Protein AF-A0A7U2FEE0-F1 (afdb_monomer_lite)

Secondary structure (DSSP, 8-state):
---------------TT------SS---TT------TT-----SS--TTB-TTT--B--SPPEEPSSS--EESSHHHHHHHHHHTHHHH--

Sequence (91 aa):
MAREHVIWRDGLALDSDDLGMSAARNIQAAEFTLVNCTATVACSNPDPASCLNCFTSITGNPVQASCCSIPYCSIKCHDIAIRTHHEFLCG

Radius of gyration: 19.17 Å; chains: 1; bounding box: 24×47×42 Å

pLDDT: mean 75.38, std 17.65, range [34.56, 95.88]

Foldseek 3Di:
DDDDDPDDDPDDDDPPPDDDDDDPDDDDVPGDPDDDPPPQDDDPDQDLQAQSQPRHGAPDDFDADPQDRHTHNDPVSVVVCVVRPVVVVRD

Structure (mmCIF, N/CA/C/O backbone):
data_AF-A0A7U2FEE0-F1
#
_entry.id   AF-A0A7U2FEE0-F1
#
loop_
_atom_site.group_PDB
_atom_site.id
_atom_site.type_symbol
_atom_site.label_atom_id
_atom_site.label_alt_id
_atom_site.label_comp_id
_atom_site.label_asym_id
_atom_site.label_entity_id
_atom_site.label_seq_id
_atom_site.pdbx_PDB_ins_code
_atom_site.Cartn_x
_atom_site.Cartn_y
_atom_site.Cartn_z
_atom_site.occupancy
_atom_site.B_iso_or_equiv
_atom_site.auth_seq_id
_atom_site.auth_comp_id
_atom_site.auth_asym_id
_atom_site.auth_atom_id
_atom_site.pdbx_PDB_model_num
ATOM 1 N N . MET A 1 1 ? 6.360 28.049 10.033 1.00 36.91 1 MET A N 1
ATOM 2 C CA . MET A 1 1 ? 5.287 27.742 9.063 1.00 36.91 1 MET A CA 1
ATOM 3 C C . MET A 1 1 ? 5.921 27.690 7.684 1.00 36.91 1 MET A C 1
ATOM 5 O O . MET A 1 1 ? 6.212 28.739 7.125 1.00 36.91 1 MET A O 1
ATOM 9 N N . ALA A 1 2 ? 6.263 26.491 7.212 1.00 35.66 2 ALA A N 1
ATOM 10 C CA . ALA A 1 2 ? 6.914 26.308 5.920 1.00 35.66 2 ALA A CA 1
ATOM 11 C C . ALA A 1 2 ? 5.862 26.429 4.809 1.00 35.66 2 ALA A C 1
ATOM 13 O O . ALA A 1 2 ? 4.846 25.741 4.837 1.00 35.66 2 ALA A O 1
ATOM 14 N N . ARG A 1 3 ? 6.081 27.363 3.882 1.00 42.12 3 ARG A N 1
ATOM 15 C CA . ARG A 1 3 ? 5.334 27.469 2.629 1.00 42.12 3 ARG A CA 1
ATOM 16 C C . ARG A 1 3 ? 6.049 26.589 1.615 1.00 42.12 3 ARG A C 1
ATOM 18 O O . ARG A 1 3 ? 7.159 26.920 1.208 1.00 42.12 3 ARG A O 1
ATOM 25 N N . GLU A 1 4 ? 5.437 25.481 1.234 1.00 39.28 4 GLU A N 1
ATOM 26 C CA . GLU A 1 4 ? 5.924 24.674 0.120 1.00 39.28 4 GLU A CA 1
ATOM 27 C C . GLU A 1 4 ? 5.464 25.340 -1.180 1.00 39.28 4 GLU A C 1
ATOM 29 O O . GLU A 1 4 ? 4.284 25.356 -1.527 1.00 39.28 4 GLU A O 1
ATOM 34 N N . HIS A 1 5 ? 6.408 25.997 -1.852 1.00 34.56 5 HIS A N 1
ATOM 35 C CA . HIS A 1 5 ? 6.211 26.578 -3.171 1.00 34.56 5 HIS A CA 1
ATOM 36 C C . HIS A 1 5 ? 6.302 25.455 -4.207 1.00 34.56 5 HIS A C 1
ATOM 38 O O . HIS A 1 5 ? 7.396 25.002 -4.537 1.00 34.56 5 HIS A O 1
ATOM 44 N N . VAL A 1 6 ? 5.163 25.019 -4.745 1.00 44.34 6 VAL A N 1
ATOM 45 C CA . VAL A 1 6 ? 5.155 24.261 -6.001 1.00 44.34 6 VAL A CA 1
ATOM 46 C C . VAL A 1 6 ? 5.540 25.242 -7.108 1.00 44.34 6 VAL A C 1
ATOM 48 O O . VAL A 1 6 ? 4.773 26.142 -7.451 1.00 44.34 6 VAL A O 1
ATOM 51 N N . ILE A 1 7 ? 6.773 25.128 -7.602 1.00 44.25 7 ILE A N 1
ATOM 52 C CA . ILE A 1 7 ? 7.282 25.942 -8.707 1.00 44.25 7 ILE A CA 1
ATOM 53 C C . ILE A 1 7 ? 6.649 25.418 -9.998 1.00 44.25 7 ILE A C 1
ATOM 55 O O . ILE A 1 7 ? 7.021 24.354 -10.487 1.00 44.25 7 ILE A O 1
ATOM 59 N N . TRP A 1 8 ? 5.714 26.177 -10.566 1.00 43.09 8 TRP A N 1
ATOM 60 C CA . TRP A 1 8 ? 5.318 26.018 -11.963 1.00 43.09 8 TRP A CA 1
ATOM 61 C C . TRP A 1 8 ? 6.368 26.720 -12.828 1.00 43.09 8 TRP A C 1
ATOM 63 O O . TRP A 1 8 ? 6.543 27.934 -12.727 1.00 43.09 8 TRP A O 1
ATOM 73 N N . ARG A 1 9 ? 7.117 25.961 -13.634 1.00 43.81 9 ARG A N 1
ATOM 74 C CA . ARG A 1 9 ? 7.969 26.537 -14.680 1.00 43.81 9 ARG A CA 1
ATOM 75 C C . ARG A 1 9 ? 7.119 26.741 -15.929 1.00 43.81 9 ARG A C 1
ATOM 77 O O . ARG A 1 9 ? 6.789 25.772 -16.607 1.00 43.81 9 ARG A O 1
ATOM 84 N N . ASP A 1 10 ? 6.792 27.999 -16.218 1.00 49.59 10 ASP A N 1
ATOM 85 C CA . ASP A 1 10 ? 6.376 28.405 -17.560 1.00 49.59 10 ASP A CA 1
ATOM 86 C C . ASP A 1 10 ? 7.511 28.072 -18.534 1.00 49.59 10 ASP A C 1
ATOM 88 O O . ASP A 1 10 ? 8.686 28.311 -18.248 1.00 49.59 10 ASP A O 1
ATOM 92 N N . GLY A 1 11 ? 7.144 27.397 -19.622 1.00 52.19 11 GLY A N 1
ATOM 93 C CA . GLY A 1 11 ? 8.045 26.561 -20.404 1.00 52.19 11 GLY A CA 1
ATOM 94 C C . GLY A 1 11 ? 9.294 27.253 -20.945 1.00 52.19 11 GLY A C 1
ATOM 95 O O . GLY A 1 11 ? 9.276 28.439 -21.256 1.00 52.19 11 GLY A O 1
ATOM 96 N N . LEU A 1 12 ? 10.354 26.451 -21.100 1.00 48.31 12 LEU A N 1
ATOM 97 C CA . LEU A 1 12 ? 11.262 26.405 -22.253 1.00 48.31 12 LEU A CA 1
ATOM 98 C C . LEU A 1 12 ? 12.321 25.306 -22.022 1.00 48.31 12 LEU A C 1
ATOM 100 O O . LEU A 1 12 ? 12.959 25.274 -20.975 1.00 48.31 12 LEU A O 1
ATOM 104 N N . ALA A 1 13 ? 12.475 24.448 -23.039 1.00 47.94 13 ALA A N 1
ATOM 105 C CA . ALA A 1 13 ? 13.479 23.392 -23.221 1.00 47.94 13 ALA A CA 1
ATOM 106 C C . ALA A 1 13 ? 13.504 22.260 -22.172 1.00 47.94 13 ALA A C 1
ATOM 108 O O . ALA A 1 13 ? 14.246 22.306 -21.196 1.00 47.94 13 ALA A O 1
ATOM 109 N N . LEU A 1 14 ? 12.739 21.195 -22.436 1.00 50.69 14 LEU A N 1
ATOM 110 C CA . LEU A 1 14 ? 13.199 19.860 -22.057 1.00 50.69 14 LEU A CA 1
ATOM 111 C C . LEU A 1 14 ? 14.314 19.514 -23.050 1.00 50.69 14 LEU A C 1
ATOM 113 O O . LEU A 1 14 ? 14.064 19.510 -24.260 1.00 50.69 14 LEU A O 1
ATOM 117 N N . ASP A 1 15 ? 15.528 19.263 -22.559 1.00 55.41 15 ASP A N 1
ATOM 118 C CA . ASP A 1 15 ? 16.454 18.416 -23.306 1.00 55.41 15 ASP A CA 1
ATOM 119 C C . ASP A 1 15 ? 15.695 17.118 -23.630 1.00 55.41 15 ASP A C 1
ATOM 121 O O . ASP A 1 15 ? 14.889 16.638 -22.830 1.00 55.41 15 ASP A O 1
ATOM 125 N N . SER A 1 16 ? 15.852 16.617 -24.853 1.00 56.91 16 SER A N 1
ATOM 126 C CA . SER A 1 16 ? 14.909 15.715 -25.533 1.00 56.91 16 SER A CA 1
ATOM 127 C C . SER A 1 16 ? 14.683 14.332 -24.900 1.00 56.91 16 SER A C 1
ATOM 129 O O . SER A 1 16 ? 13.997 13.513 -25.508 1.00 56.91 16 SER A O 1
ATOM 131 N N . ASP A 1 17 ? 15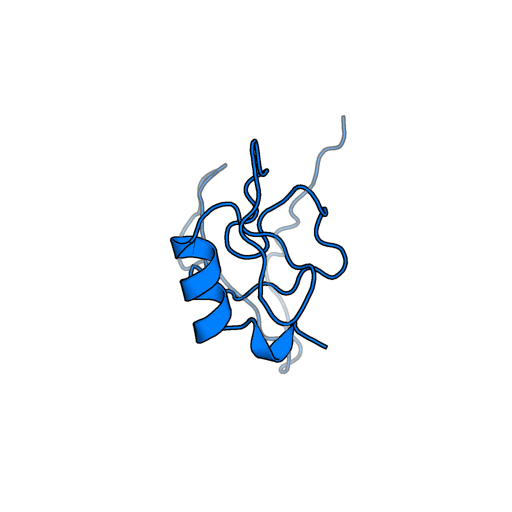.208 14.081 -23.702 1.00 57.03 17 ASP A N 1
ATOM 132 C CA . ASP A 1 17 ? 15.178 12.787 -23.018 1.00 57.03 17 ASP A CA 1
ATOM 133 C C . ASP A 1 17 ? 14.374 12.790 -21.700 1.00 57.03 17 ASP A C 1
ATOM 135 O O . ASP A 1 17 ? 14.218 11.741 -21.074 1.00 57.03 17 ASP A O 1
ATOM 139 N N . ASP A 1 18 ? 13.791 13.922 -21.293 1.00 58.06 18 ASP A N 1
ATOM 140 C CA . ASP A 1 18 ? 13.039 14.005 -20.037 1.00 58.06 18 ASP A CA 1
ATOM 141 C C . ASP A 1 18 ? 11.532 13.755 -20.239 1.00 58.06 18 ASP A C 1
ATOM 143 O O . ASP A 1 18 ? 10.787 14.579 -20.780 1.00 58.06 18 ASP A O 1
ATOM 147 N N . LEU A 1 19 ? 11.050 12.606 -19.754 1.00 69.19 19 LEU A N 1
ATOM 148 C CA . LEU A 1 19 ? 9.620 12.296 -19.675 1.00 69.19 19 LEU A CA 1
ATOM 149 C C . LEU A 1 19 ? 8.947 13.180 -18.610 1.00 69.19 19 LEU A C 1
ATOM 151 O O . LEU A 1 19 ? 9.139 12.987 -17.410 1.00 69.19 19 LEU A O 1
ATOM 155 N N . GLY A 1 20 ? 8.128 14.136 -19.056 1.00 70.38 20 GLY A N 1
ATOM 156 C CA . GLY A 1 20 ? 7.363 15.046 -18.199 1.00 70.38 20 GLY A CA 1
ATOM 157 C C . GLY A 1 20 ? 5.846 14.897 -18.346 1.00 70.38 20 GLY A C 1
ATOM 158 O O . GLY A 1 20 ? 5.342 14.340 -19.320 1.00 70.38 20 GLY A O 1
ATOM 159 N N . MET A 1 21 ? 5.098 15.434 -17.378 1.00 75.25 21 MET A N 1
ATOM 160 C CA . MET A 1 21 ? 3.636 15.536 -17.441 1.00 75.25 21 MET A CA 1
ATOM 161 C C . MET A 1 21 ? 3.210 16.997 -17.574 1.00 75.25 21 MET A C 1
ATOM 163 O O . MET A 1 21 ? 3.757 17.868 -16.903 1.00 75.25 21 MET A O 1
ATOM 167 N N . SER A 1 22 ? 2.203 17.256 -18.408 1.00 80.12 22 SER A N 1
ATOM 168 C CA . SER A 1 22 ? 1.599 18.581 -18.572 1.00 80.12 22 SER A CA 1
ATOM 169 C C . SER A 1 22 ? 0.086 18.513 -18.378 1.00 80.12 22 SER A C 1
ATOM 171 O O . SER A 1 22 ? -0.549 17.503 -18.692 1.00 80.12 22 SER A O 1
ATOM 173 N N . ALA A 1 23 ? -0.499 19.582 -17.839 1.00 82.25 23 ALA A N 1
ATOM 174 C CA . ALA A 1 23 ? -1.934 19.673 -17.614 1.00 82.25 23 ALA A CA 1
ATOM 175 C C . ALA A 1 23 ? -2.663 20.043 -18.917 1.00 82.25 23 ALA A C 1
ATOM 177 O O . ALA A 1 23 ? -2.357 21.050 -19.546 1.00 82.25 23 AL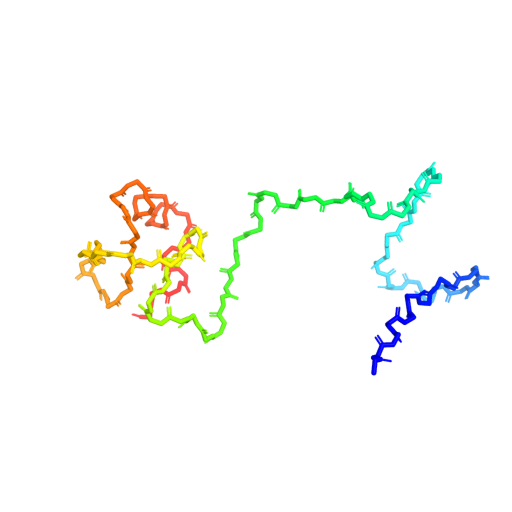A A O 1
ATOM 178 N N . ALA A 1 24 ? -3.682 19.268 -19.301 1.00 86.69 24 ALA A N 1
ATOM 179 C CA . ALA A 1 24 ? -4.517 19.569 -20.473 1.00 86.69 24 ALA A CA 1
ATOM 180 C C . ALA A 1 24 ? -5.574 20.666 -20.215 1.00 86.69 24 ALA A C 1
ATOM 182 O O . ALA A 1 24 ? -6.328 21.034 -21.114 1.00 86.69 24 ALA A O 1
ATOM 183 N N . ARG A 1 25 ? -5.678 21.148 -18.970 1.00 87.31 25 ARG A N 1
ATOM 184 C CA . ARG A 1 25 ? -6.636 22.163 -18.516 1.00 87.31 25 ARG A CA 1
ATOM 185 C C . ARG A 1 25 ? -6.162 22.816 -17.218 1.00 87.31 25 ARG A C 1
ATOM 187 O O . ARG A 1 25 ? -5.265 22.299 -16.559 1.00 87.31 25 ARG A O 1
ATOM 194 N N . ASN A 1 26 ? -6.840 23.887 -16.808 1.00 85.75 26 ASN A N 1
ATOM 195 C CA . ASN A 1 26 ? -6.643 24.498 -15.493 1.00 85.75 26 ASN A CA 1
ATOM 196 C C . ASN A 1 26 ? -6.980 23.501 -14.364 1.00 85.75 26 ASN A C 1
ATOM 198 O O . ASN A 1 26 ? -8.002 22.806 -14.431 1.00 85.75 26 ASN A O 1
ATOM 202 N N . ILE A 1 27 ? -6.133 23.468 -13.332 1.00 85.94 27 ILE A N 1
ATOM 203 C CA . ILE A 1 27 ? -6.274 22.644 -12.121 1.00 85.94 27 ILE A CA 1
ATOM 204 C C . ILE A 1 27 ? -6.562 23.581 -10.945 1.00 85.94 27 ILE A C 1
ATOM 206 O O . ILE A 1 27 ? -5.905 24.614 -10.800 1.00 85.94 27 ILE A O 1
ATOM 210 N N . GLN A 1 28 ? -7.553 23.251 -10.123 1.00 90.50 28 GLN A N 1
ATOM 211 C CA . GLN A 1 28 ? -7.913 24.037 -8.944 1.00 90.50 28 GLN A CA 1
ATOM 212 C C . GLN A 1 28 ? -7.037 23.692 -7.734 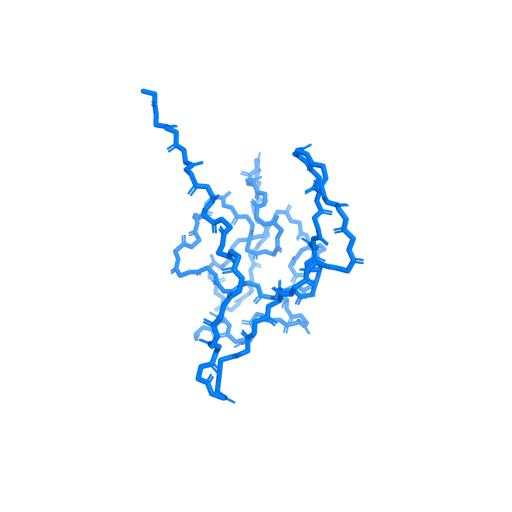1.00 90.50 28 GLN A C 1
ATOM 214 O O . GLN A 1 28 ? -6.467 22.606 -7.628 1.00 90.50 28 GLN A O 1
ATOM 219 N N . ALA A 1 29 ? -6.954 24.620 -6.779 1.00 86.75 29 ALA A N 1
ATOM 220 C CA . ALA A 1 29 ? -6.303 24.343 -5.503 1.00 86.75 29 ALA A CA 1
ATOM 221 C C . ALA A 1 29 ? -6.975 23.141 -4.811 1.00 86.75 29 ALA A C 1
ATOM 223 O O . ALA A 1 29 ? -8.200 23.073 -4.741 1.00 86.75 29 ALA A O 1
ATOM 224 N N . ALA A 1 30 ? -6.157 22.217 -4.295 1.00 84.75 30 ALA A N 1
ATOM 225 C CA . ALA A 1 30 ? -6.574 20.948 -3.686 1.00 84.75 30 ALA A CA 1
ATOM 226 C C . ALA A 1 30 ? -7.261 19.937 -4.632 1.00 84.75 30 ALA A C 1
ATOM 228 O O . ALA A 1 30 ? -7.838 18.953 -4.167 1.00 84.75 30 ALA A O 1
ATOM 229 N N . GLU A 1 31 ? -7.185 20.133 -5.950 1.00 81.38 31 GLU A N 1
ATOM 230 C CA . GLU A 1 31 ? -7.671 19.150 -6.916 1.00 81.38 31 GLU A CA 1
ATOM 231 C C . GLU A 1 31 ? -6.705 17.959 -7.044 1.00 81.38 31 GLU A C 1
ATOM 233 O O . GLU A 1 31 ? -5.492 18.127 -7.175 1.00 81.38 31 GLU A O 1
ATOM 238 N N . PHE A 1 32 ? -7.254 16.741 -7.038 1.00 79.81 32 PHE A N 1
ATOM 239 C CA . PHE A 1 32 ? -6.491 15.522 -7.300 1.00 79.81 32 PHE A CA 1
ATOM 240 C C . PHE A 1 32 ? -6.349 15.291 -8.804 1.00 79.81 32 PHE A C 1
ATOM 242 O O . PHE A 1 32 ? -7.312 14.939 -9.483 1.00 79.81 32 PHE A O 1
ATOM 249 N N . THR A 1 33 ? -5.132 15.454 -9.318 1.00 75.12 33 THR A N 1
ATOM 250 C CA . THR A 1 33 ? -4.861 15.339 -10.757 1.00 75.12 33 THR A CA 1
ATOM 251 C C . THR A 1 33 ? -4.666 13.893 -11.212 1.00 75.12 33 THR A C 1
ATOM 253 O O . THR A 1 33 ? -5.069 13.542 -12.318 1.00 75.12 33 THR A O 1
ATOM 256 N N . LEU A 1 34 ? -4.046 13.043 -10.383 1.00 72.06 34 LEU A N 1
ATOM 257 C CA . LEU A 1 34 ? -3.711 11.656 -10.721 1.00 72.06 34 LEU A CA 1
ATOM 258 C C . LEU A 1 34 ? -3.735 10.765 -9.482 1.00 72.06 34 LEU A C 1
ATOM 260 O O . LEU A 1 34 ? -3.173 11.109 -8.443 1.00 72.06 34 LEU A O 1
ATOM 264 N N . VAL A 1 35 ? -4.316 9.578 -9.637 1.00 65.94 35 VAL A N 1
ATOM 265 C CA . VAL A 1 35 ? -4.200 8.475 -8.682 1.00 65.94 35 VAL A CA 1
ATOM 266 C C . VAL A 1 35 ? -3.815 7.238 -9.479 1.00 65.94 35 VAL A C 1
ATOM 268 O O . VAL A 1 35 ? -4.588 6.764 -10.311 1.00 65.94 35 VAL A O 1
ATOM 271 N N . ASN A 1 36 ? -2.612 6.714 -9.251 1.00 67.12 36 ASN A N 1
ATOM 272 C CA . ASN A 1 36 ? -2.224 5.434 -9.825 1.00 67.12 36 ASN A CA 1
ATOM 273 C C . ASN A 1 36 ? -2.650 4.305 -8.879 1.00 67.12 36 ASN A C 1
ATOM 275 O O . ASN A 1 36 ? -1.905 3.913 -7.986 1.00 67.12 36 ASN A O 1
ATOM 279 N N . CYS A 1 37 ? -3.843 3.755 -9.104 1.00 62.50 37 CYS A N 1
ATOM 280 C CA . CYS A 1 37 ? -4.375 2.638 -8.318 1.00 62.50 37 CYS A CA 1
ATOM 281 C C . CYS A 1 37 ? -3.669 1.294 -8.587 1.00 62.50 37 CYS A C 1
ATOM 283 O O . CYS A 1 37 ? -3.996 0.300 -7.946 1.00 62.50 37 CYS A O 1
ATOM 285 N N . THR A 1 38 ? -2.738 1.251 -9.545 1.00 58.16 38 THR A N 1
ATOM 286 C CA . THR A 1 38 ? -1.935 0.065 -9.888 1.00 58.16 38 THR A CA 1
ATOM 287 C C . THR A 1 38 ? -0.492 0.165 -9.401 1.00 58.16 38 THR A C 1
ATOM 289 O O . THR A 1 38 ? 0.281 -0.775 -9.583 1.00 58.16 38 THR A O 1
ATOM 292 N N . ALA A 1 39 ? -0.113 1.287 -8.771 1.00 62.59 39 ALA A N 1
ATOM 293 C CA . ALA A 1 39 ? 1.215 1.452 -8.204 1.00 62.59 39 ALA A CA 1
ATOM 294 C C . ALA A 1 39 ? 1.422 0.401 -7.111 1.00 62.59 39 ALA A C 1
ATOM 296 O O . ALA A 1 39 ? 0.853 0.470 -6.023 1.00 62.59 39 ALA A O 1
ATOM 297 N N . THR A 1 40 ? 2.234 -0.596 -7.434 1.00 59.31 40 THR A N 1
ATOM 298 C CA . THR A 1 40 ? 2.622 -1.647 -6.507 1.00 59.31 40 THR A CA 1
ATOM 299 C C . THR A 1 40 ? 3.825 -1.110 -5.748 1.00 59.31 40 THR A C 1
ATOM 301 O O . THR A 1 40 ? 4.950 -1.145 -6.237 1.00 59.31 40 THR A O 1
ATOM 304 N N . VAL A 1 41 ? 3.570 -0.432 -4.630 1.00 58.19 41 VAL A N 1
ATOM 305 C CA . VAL A 1 41 ? 4.620 0.280 -3.895 1.00 58.19 41 VAL A CA 1
ATOM 306 C C . VAL A 1 41 ? 5.499 -0.713 -3.143 1.00 58.19 41 VAL A C 1
ATOM 308 O O . VAL A 1 41 ? 5.026 -1.449 -2.282 1.00 58.19 41 VAL A O 1
ATOM 311 N N . ALA A 1 42 ? 6.802 -0.659 -3.418 1.00 54.12 42 ALA A N 1
ATOM 312 C CA . ALA A 1 42 ? 7.829 -1.120 -2.498 1.00 54.12 42 ALA A CA 1
ATOM 313 C C . ALA A 1 42 ? 8.126 0.022 -1.513 1.00 54.12 42 ALA A C 1
ATOM 315 O O . ALA A 1 42 ? 8.608 1.085 -1.904 1.00 54.12 42 ALA A O 1
ATOM 316 N N . CYS A 1 43 ? 7.806 -0.174 -0.234 1.00 62.06 43 CYS A N 1
ATOM 317 C CA . CYS A 1 43 ? 8.304 0.692 0.830 1.00 62.06 43 CYS A CA 1
ATOM 318 C C . CYS A 1 43 ? 9.636 0.112 1.310 1.00 62.06 43 CYS A C 1
ATOM 320 O O . CYS A 1 43 ? 9.700 -1.073 1.622 1.00 62.06 43 CYS A O 1
ATOM 322 N N . SER A 1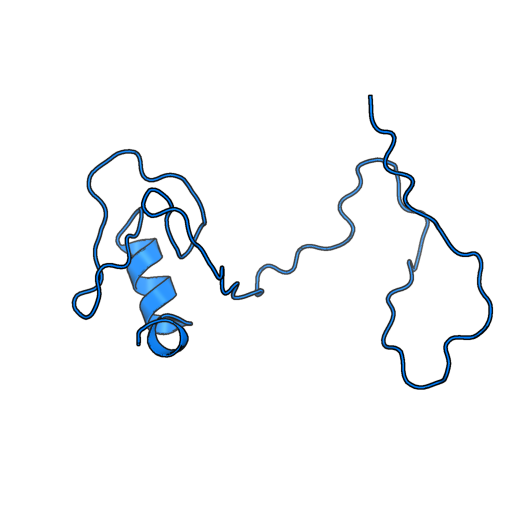 44 ? 10.695 0.921 1.361 1.00 58.25 44 SER A N 1
ATOM 323 C CA . SER A 1 44 ? 12.005 0.461 1.835 1.00 58.25 44 SER A CA 1
ATOM 324 C C . SER A 1 44 ? 12.020 0.165 3.336 1.00 58.25 44 SER A C 1
ATOM 326 O O . SER A 1 44 ? 12.768 -0.704 3.762 1.00 58.25 44 SER A O 1
ATOM 328 N N . ASN A 1 45 ? 11.174 0.845 4.117 1.00 67.56 45 ASN A N 1
ATOM 329 C CA . ASN A 1 45 ? 11.025 0.658 5.561 1.00 67.56 45 ASN A CA 1
ATOM 330 C C . ASN A 1 45 ? 9.535 0.699 5.944 1.00 67.56 45 ASN A C 1
ATOM 332 O O . ASN A 1 45 ? 9.071 1.719 6.465 1.00 67.56 45 ASN A O 1
ATOM 336 N N . PRO A 1 46 ? 8.757 -0.360 5.657 1.00 70.75 46 PRO A N 1
ATOM 337 C CA . PRO A 1 46 ? 7.380 -0.415 6.115 1.00 70.75 46 PRO A CA 1
ATOM 338 C C . PRO A 1 46 ? 7.364 -0.457 7.644 1.00 70.75 46 PRO A C 1
ATOM 340 O O . PRO A 1 46 ? 8.112 -1.212 8.267 1.00 70.75 46 PRO A O 1
ATOM 343 N N . ASP A 1 47 ? 6.506 0.360 8.250 1.00 81.25 47 ASP A N 1
ATOM 344 C CA . ASP A 1 47 ? 6.211 0.253 9.675 1.00 81.25 47 ASP A CA 1
ATOM 345 C C . ASP A 1 47 ? 5.718 -1.179 9.976 1.00 81.25 47 ASP A C 1
ATOM 347 O O . ASP A 1 47 ? 4.750 -1.620 9.347 1.00 81.25 47 ASP A O 1
ATOM 351 N N . PRO A 1 48 ? 6.341 -1.912 10.920 1.00 79.12 48 PRO A N 1
ATOM 352 C CA . PRO A 1 48 ? 5.913 -3.260 11.287 1.00 79.12 48 PRO A CA 1
ATOM 353 C C . PRO A 1 48 ? 4.456 -3.337 11.764 1.00 79.12 48 PRO A C 1
ATOM 355 O O . PRO A 1 48 ? 3.853 -4.408 11.725 1.00 79.12 48 PRO A O 1
ATOM 358 N N . ALA A 1 49 ? 3.877 -2.224 12.223 1.00 87.31 49 ALA A N 1
ATOM 359 C CA . ALA A 1 49 ? 2.476 -2.140 12.627 1.00 87.31 49 ALA A CA 1
ATOM 360 C C . ALA A 1 49 ? 1.522 -1.786 11.470 1.00 87.31 49 ALA A C 1
ATOM 362 O O . ALA A 1 49 ? 0.322 -1.615 11.694 1.00 87.31 49 ALA A O 1
ATOM 363 N N . SER A 1 50 ? 2.015 -1.686 10.237 1.00 89.88 50 SER A N 1
ATOM 364 C CA . SER A 1 50 ? 1.235 -1.304 9.062 1.00 89.88 50 SER A CA 1
ATOM 365 C C . SER A 1 50 ? 1.096 -2.461 8.074 1.00 89.88 50 SER A C 1
ATOM 367 O O . SER A 1 50 ? 2.015 -3.244 7.848 1.00 89.88 50 SER A O 1
ATOM 369 N N . CYS A 1 51 ? -0.078 -2.583 7.454 1.00 89.62 51 CYS A N 1
ATOM 370 C CA . CYS A 1 51 ? -0.315 -3.609 6.444 1.00 89.62 51 CYS A CA 1
ATOM 371 C C . CYS A 1 51 ? 0.469 -3.308 5.165 1.00 89.62 51 CYS A C 1
ATOM 373 O O . CYS A 1 51 ? 0.267 -2.256 4.563 1.00 89.62 51 CYS A O 1
ATOM 375 N N . LEU A 1 52 ? 1.263 -4.265 4.677 1.00 85.88 52 LEU A N 1
ATOM 376 C CA . LEU A 1 52 ? 2.090 -4.044 3.482 1.00 85.88 52 LEU A CA 1
ATOM 377 C C . LEU A 1 52 ? 1.283 -3.898 2.177 1.00 85.88 52 LEU A C 1
ATOM 379 O O . LEU A 1 52 ? 1.783 -3.361 1.199 1.00 85.88 52 LEU A O 1
ATOM 383 N N . ASN A 1 53 ? 0.023 -4.344 2.161 1.00 88.06 53 ASN A N 1
ATOM 384 C CA . ASN A 1 53 ? -0.832 -4.248 0.976 1.00 88.06 53 ASN A CA 1
ATOM 385 C C . ASN A 1 53 ? -1.601 -2.919 0.889 1.00 88.06 53 ASN A C 1
ATOM 387 O O . ASN A 1 53 ? -1.721 -2.343 -0.186 1.00 88.06 53 ASN A O 1
ATOM 391 N N . CYS A 1 54 ? -2.190 -2.455 1.997 1.00 88.00 54 CYS A N 1
ATOM 392 C CA . CYS A 1 54 ? -3.073 -1.279 1.999 1.00 88.00 54 CYS A CA 1
ATOM 393 C C . CYS A 1 54 ? -2.557 -0.109 2.844 1.00 88.00 54 CYS A C 1
ATOM 395 O O . CYS A 1 54 ? -3.253 0.898 2.963 1.00 88.00 54 CYS A O 1
ATOM 397 N N . PHE A 1 55 ? -1.385 -0.256 3.470 1.00 87.44 55 PHE A N 1
ATOM 398 C CA . PHE A 1 55 ? -0.719 0.743 4.315 1.00 87.44 55 PHE A CA 1
ATOM 399 C C . PHE A 1 55 ? -1.561 1.271 5.485 1.00 87.44 55 PHE A C 1
ATOM 401 O O . PHE A 1 55 ? -1.241 2.286 6.093 1.00 87.44 55 PHE A O 1
ATOM 408 N N . THR A 1 56 ? -2.644 0.575 5.831 1.00 89.56 56 THR A N 1
ATOM 409 C CA . THR A 1 56 ? -3.445 0.880 7.017 1.00 89.56 56 THR A CA 1
ATOM 410 C C . THR A 1 56 ? -2.774 0.294 8.254 1.00 89.56 56 THR A C 1
ATOM 412 O O . THR A 1 56 ? -2.268 -0.832 8.205 1.00 89.56 56 THR A O 1
ATOM 415 N N . SER A 1 57 ? -2.818 1.024 9.367 1.00 91.81 57 SER A N 1
ATOM 416 C CA . SER A 1 57 ? -2.362 0.530 10.667 1.00 91.81 57 SER A CA 1
ATOM 417 C C . SER A 1 57 ? -3.166 -0.696 11.108 1.00 91.81 57 SER A C 1
ATOM 419 O O . SER A 1 57 ? -4.392 -0.743 10.983 1.00 91.81 57 SER A O 1
ATOM 421 N N . ILE A 1 58 ? -2.475 -1.694 11.641 1.00 93.19 58 ILE A N 1
ATOM 422 C CA . ILE A 1 58 ? -3.063 -2.942 12.116 1.00 93.19 58 ILE A CA 1
ATOM 423 C C . ILE A 1 58 ? -3.453 -2.756 13.584 1.00 93.19 58 ILE A C 1
ATOM 425 O O . ILE A 1 58 ? -2.602 -2.585 14.449 1.00 93.19 58 ILE A O 1
ATOM 429 N N . THR A 1 59 ? -4.753 -2.796 13.875 1.00 89.00 59 THR A N 1
ATOM 430 C CA . THR A 1 59 ? -5.309 -2.559 15.222 1.00 89.00 59 THR A CA 1
ATOM 431 C C . THR A 1 59 ? -5.685 -3.847 15.967 1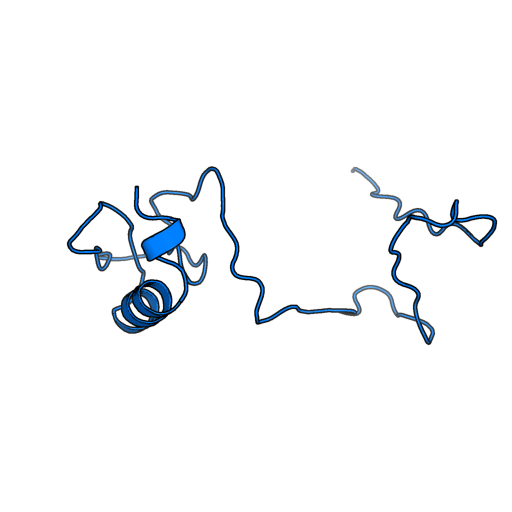.00 89.00 59 THR A C 1
ATOM 433 O O . THR A 1 59 ? -6.451 -3.817 16.927 1.00 89.00 59 THR A O 1
ATOM 436 N N . GLY A 1 60 ? -5.143 -4.994 15.552 1.00 88.31 60 GLY A N 1
ATOM 437 C CA . GLY A 1 60 ? -5.444 -6.305 16.131 1.00 88.31 60 GLY A CA 1
ATOM 438 C C . GLY A 1 60 ? -4.417 -7.364 15.738 1.00 88.31 60 GLY A C 1
ATOM 439 O O . GLY A 1 60 ? -3.272 -7.036 15.439 1.00 88.31 60 GLY A O 1
ATOM 440 N N . ASN A 1 61 ? -4.829 -8.635 15.722 1.00 92.06 61 ASN A N 1
ATOM 441 C CA . ASN A 1 61 ? -3.943 -9.732 15.335 1.00 92.06 61 ASN A CA 1
ATOM 442 C C . ASN A 1 61 ? -3.677 -9.697 13.817 1.00 92.06 61 ASN A C 1
ATOM 444 O O . ASN A 1 61 ? -4.623 -9.865 13.042 1.00 92.06 61 ASN A O 1
ATOM 448 N N . PRO A 1 62 ? -2.422 -9.496 13.378 1.00 92.88 62 PRO A N 1
ATOM 449 C CA . PRO A 1 62 ? -2.083 -9.491 11.962 1.00 92.88 62 PRO A CA 1
ATOM 450 C C . PRO A 1 62 ? -2.190 -10.894 11.361 1.00 92.88 62 PRO A C 1
ATOM 452 O O . PRO A 1 62 ? -1.837 -11.891 11.994 1.00 92.88 62 PRO A O 1
ATOM 455 N N . VAL A 1 63 ? -2.596 -10.958 10.097 1.00 94.56 63 VAL A N 1
ATOM 456 C CA . VAL A 1 63 ? -2.406 -12.147 9.262 1.00 94.56 63 VAL A CA 1
ATOM 457 C C . VAL A 1 63 ? -0.959 -12.148 8.782 1.00 94.56 63 VAL A C 1
ATOM 459 O O . VAL A 1 63 ? -0.490 -11.139 8.264 1.00 94.56 63 VAL A O 1
ATOM 462 N N . GLN A 1 64 ? -0.253 -13.258 8.969 1.00 90.81 64 GLN A N 1
ATOM 463 C CA . GLN A 1 64 ? 1.147 -13.411 8.572 1.00 90.81 64 GLN A CA 1
ATOM 464 C C . GLN A 1 64 ? 1.244 -14.251 7.302 1.00 90.81 64 GLN A C 1
ATOM 466 O O . GLN A 1 64 ? 0.477 -15.203 7.136 1.00 90.81 64 GLN A O 1
ATOM 471 N N . ALA A 1 65 ? 2.196 -13.920 6.431 1.00 87.81 65 ALA A N 1
ATOM 472 C CA . ALA A 1 65 ? 2.599 -14.840 5.374 1.00 87.81 65 ALA A CA 1
ATOM 473 C C . ALA A 1 65 ? 3.256 -16.088 5.985 1.00 87.81 65 ALA A C 1
ATOM 475 O O . ALA A 1 65 ? 3.900 -16.027 7.030 1.00 87.81 65 ALA A O 1
ATOM 476 N N . SER A 1 66 ? 3.123 -17.240 5.328 1.00 89.38 66 SER A N 1
ATOM 477 C CA . SER A 1 66 ? 3.745 -18.482 5.810 1.00 89.38 66 SER A CA 1
ATOM 478 C C . SER A 1 66 ? 5.263 -18.521 5.607 1.00 89.38 66 SER A C 1
ATOM 480 O O . SER A 1 66 ? 5.946 -19.297 6.268 1.00 89.38 66 SER A O 1
ATOM 482 N N . CYS A 1 67 ? 5.787 -17.727 4.671 1.00 90.00 67 CYS A N 1
ATOM 483 C CA . CYS A 1 67 ? 7.193 -17.725 4.262 1.00 90.00 67 CYS A CA 1
ATOM 484 C C . CYS A 1 67 ? 8.038 -16.626 4.923 1.00 90.00 67 CYS A C 1
ATOM 486 O O . CYS A 1 67 ? 9.260 -16.732 4.920 1.00 90.00 67 CYS A O 1
ATOM 488 N N . CYS A 1 68 ? 7.428 -15.590 5.502 1.00 88.06 68 CYS A N 1
ATOM 489 C CA . CYS A 1 68 ? 8.142 -14.467 6.108 1.00 88.06 68 CYS A CA 1
ATOM 490 C C . CYS A 1 68 ? 7.268 -13.729 7.134 1.00 88.06 68 CYS A C 1
ATOM 492 O O . CYS A 1 68 ? 6.056 -13.922 7.195 1.00 88.06 68 CYS A O 1
ATOM 494 N N . SER A 1 69 ? 7.872 -12.836 7.919 1.00 88.19 69 SER A N 1
ATOM 495 C CA . SER A 1 69 ? 7.192 -12.086 8.990 1.00 88.19 69 SER A CA 1
ATOM 496 C C . SER A 1 69 ? 6.418 -10.850 8.501 1.00 88.19 69 SER A C 1
ATOM 498 O O . SER A 1 69 ? 6.306 -9.867 9.235 1.00 88.19 69 SER A O 1
ATOM 500 N N . ILE A 1 70 ? 5.946 -10.844 7.250 1.00 87.94 70 ILE A N 1
ATOM 501 C CA . ILE A 1 70 ? 5.215 -9.702 6.689 1.00 87.94 70 ILE A CA 1
ATOM 502 C C . ILE A 1 70 ? 3.771 -9.696 7.224 1.00 87.94 70 ILE A C 1
ATOM 504 O O . ILE A 1 70 ? 3.039 -10.669 7.002 1.00 87.94 70 ILE A O 1
ATOM 508 N N . PRO A 1 71 ? 3.325 -8.597 7.868 1.00 90.44 71 PRO A N 1
ATOM 509 C CA . PRO A 1 71 ? 1.997 -8.508 8.454 1.00 90.44 71 PRO A CA 1
ATOM 510 C C . PRO A 1 71 ? 0.949 -7.919 7.493 1.00 90.44 71 PRO A C 1
ATOM 512 O O . PRO A 1 71 ? 1.180 -6.961 6.746 1.00 90.44 71 PRO A O 1
ATOM 515 N N . TYR A 1 72 ? -0.272 -8.445 7.587 1.00 92.44 72 TYR A N 1
ATOM 516 C CA . TYR A 1 72 ? -1.445 -7.979 6.854 1.00 92.44 72 TYR A CA 1
ATOM 517 C C . TYR A 1 72 ? -2.624 -7.720 7.793 1.00 92.44 72 TYR A C 1
ATOM 519 O O . TYR A 1 72 ? -2.863 -8.466 8.740 1.00 92.44 72 TYR A O 1
ATOM 527 N N . CYS A 1 73 ? -3.416 -6.682 7.507 1.00 94.56 73 CYS A N 1
ATOM 528 C CA . CYS A 1 73 ? -4.591 -6.340 8.318 1.00 94.56 73 CYS A CA 1
ATOM 529 C C . CYS A 1 73 ? -5.767 -7.319 8.141 1.00 94.56 73 CYS A C 1
ATOM 531 O O . CYS A 1 73 ? -6.700 -7.313 8.937 1.00 94.56 73 CYS A O 1
ATOM 533 N N . SER A 1 74 ? -5.768 -8.123 7.072 1.00 95.38 74 SER A N 1
ATOM 534 C CA . SER A 1 74 ? -6.840 -9.068 6.751 1.00 95.38 74 SER A CA 1
ATOM 535 C C . SER A 1 74 ? -6.369 -10.149 5.777 1.00 95.38 74 SER A C 1
ATOM 537 O O . SER A 1 74 ? -5.427 -9.931 5.013 1.00 95.38 74 SER A O 1
ATOM 539 N N . ILE A 1 75 ? -7.093 -11.275 5.736 1.00 95.88 75 ILE A N 1
ATOM 540 C CA . ILE A 1 75 ? -6.870 -12.365 4.766 1.00 95.88 75 ILE A CA 1
ATOM 541 C C . ILE A 1 75 ? -6.969 -11.839 3.327 1.00 95.88 75 ILE A C 1
ATOM 543 O O . ILE A 1 75 ? -6.146 -12.162 2.485 1.00 95.88 75 ILE A O 1
ATOM 547 N N . LYS A 1 76 ? -7.912 -10.930 3.051 1.00 95.12 76 LYS A N 1
ATOM 548 C CA . LYS A 1 76 ? -8.056 -10.323 1.721 1.00 95.12 76 LYS A CA 1
ATOM 549 C C . LYS A 1 76 ? -6.799 -9.557 1.290 1.00 95.12 76 LYS A C 1
ATOM 551 O O . LYS A 1 76 ? -6.401 -9.648 0.134 1.00 95.12 76 LYS A O 1
ATOM 556 N N . CYS A 1 77 ? -6.193 -8.791 2.199 1.00 92.19 77 CYS A N 1
ATOM 557 C CA . CYS A 1 77 ? -4.954 -8.063 1.914 1.00 92.19 77 CYS A CA 1
ATOM 558 C C . CYS A 1 77 ? -3.769 -9.008 1.713 1.00 92.19 77 CYS A C 1
ATOM 560 O O . CYS A 1 77 ? -2.976 -8.782 0.804 1.00 92.19 77 CYS A O 1
ATOM 562 N N . HIS A 1 78 ? -3.693 -10.070 2.514 1.00 93.50 78 HIS A N 1
ATOM 563 C CA . HIS A 1 78 ? -2.728 -11.147 2.323 1.00 93.50 78 HIS A CA 1
ATOM 564 C C . HIS A 1 78 ? -2.867 -11.766 0.920 1.00 93.50 78 HIS A C 1
ATOM 566 O O . HIS A 1 78 ? -1.926 -11.718 0.136 1.00 93.50 78 HIS A O 1
ATOM 572 N N . ASP A 1 79 ? -4.054 -12.235 0.537 1.00 94.19 79 ASP A N 1
ATOM 573 C CA . ASP A 1 79 ? -4.264 -12.948 -0.733 1.00 94.19 79 ASP A CA 1
ATOM 574 C C . ASP A 1 79 ? -4.052 -12.070 -1.975 1.00 94.19 79 ASP A C 1
ATOM 576 O O . ASP A 1 79 ? -3.694 -12.562 -3.049 1.00 94.19 79 ASP A O 1
ATOM 580 N N . ILE A 1 80 ? -4.310 -10.763 -1.873 1.00 91.38 80 ILE A N 1
ATOM 581 C CA . ILE A 1 80 ? -3.976 -9.813 -2.942 1.00 91.38 80 ILE A CA 1
ATOM 582 C C . ILE A 1 80 ? -2.459 -9.682 -3.053 1.00 91.38 80 ILE A C 1
ATOM 584 O O . ILE A 1 80 ? -1.931 -9.812 -4.158 1.00 91.38 80 ILE A O 1
ATOM 588 N N . ALA A 1 81 ? -1.762 -9.479 -1.933 1.00 89.56 81 ALA A N 1
ATOM 589 C CA . ALA A 1 81 ? -0.314 -9.329 -1.936 1.00 89.56 81 ALA A CA 1
ATOM 590 C C . ALA A 1 81 ? 0.386 -10.580 -2.474 1.00 89.56 81 ALA A C 1
ATOM 592 O O . ALA A 1 81 ? 1.200 -10.453 -3.390 1.00 89.56 81 ALA A O 1
ATOM 593 N N . ILE A 1 82 ? 0.011 -11.774 -1.991 1.00 90.31 82 ILE A N 1
ATOM 594 C CA . ILE A 1 82 ? 0.569 -13.060 -2.444 1.00 90.31 82 ILE A CA 1
ATOM 595 C C . ILE A 1 82 ? 0.476 -13.208 -3.966 1.00 90.31 82 ILE A C 1
ATOM 597 O O . ILE A 1 82 ? 1.438 -13.618 -4.601 1.00 90.31 82 ILE A O 1
ATOM 601 N N . ARG A 1 83 ? -0.654 -12.828 -4.573 1.00 89.81 83 ARG A N 1
ATOM 602 C CA . ARG A 1 83 ? -0.883 -12.997 -6.020 1.00 89.81 83 ARG A CA 1
ATOM 603 C C . ARG A 1 83 ? -0.262 -11.925 -6.909 1.00 89.81 83 ARG A C 1
ATOM 605 O O . ARG A 1 83 ? -0.301 -12.080 -8.124 1.00 89.81 83 ARG A O 1
ATOM 612 N N . THR A 1 84 ? 0.200 -10.813 -6.345 1.00 86.56 84 THR A N 1
ATOM 613 C CA . THR A 1 84 ? 0.599 -9.648 -7.151 1.00 86.56 84 THR A CA 1
ATOM 614 C C . THR A 1 84 ? 2.056 -9.272 -6.966 1.00 86.56 84 THR A C 1
ATOM 616 O O . THR A 1 84 ? 2.739 -9.049 -7.959 1.00 86.56 84 THR A O 1
ATOM 619 N N . HIS A 1 85 ? 2.540 -9.183 -5.726 1.00 84.00 85 HIS A N 1
ATOM 620 C CA . HIS A 1 85 ? 3.847 -8.577 -5.465 1.00 84.00 85 HIS A CA 1
ATOM 621 C C . HIS A 1 85 ? 4.637 -9.165 -4.309 1.00 84.00 85 HIS A C 1
ATOM 623 O O . HIS A 1 85 ? 5.791 -8.788 -4.120 1.00 84.00 85 HIS A O 1
ATOM 629 N N . HIS A 1 86 ? 4.052 -10.083 -3.542 1.00 86.81 86 HIS A N 1
ATOM 630 C CA . HIS A 1 86 ? 4.735 -10.679 -2.405 1.00 86.81 86 HIS A CA 1
ATOM 631 C C . HIS A 1 86 ? 6.023 -11.386 -2.819 1.00 86.81 86 HIS A C 1
ATOM 633 O O . HIS A 1 86 ? 7.027 -11.200 -2.154 1.00 86.81 86 HIS A O 1
ATOM 639 N N . GLU A 1 87 ? 6.027 -12.125 -3.930 1.00 84.31 87 GLU A N 1
ATOM 640 C CA . GLU A 1 87 ? 7.219 -12.842 -4.411 1.00 84.31 87 GLU A CA 1
ATOM 641 C C . GLU A 1 87 ? 8.415 -11.917 -4.678 1.00 84.31 87 GLU A C 1
ATOM 643 O O . GLU A 1 87 ? 9.553 -12.322 -4.487 1.00 84.31 87 GLU A O 1
ATOM 648 N N . PHE A 1 88 ? 8.176 -10.661 -5.069 1.00 79.56 88 PHE A N 1
ATOM 649 C CA . PHE A 1 88 ? 9.249 -9.691 -5.312 1.00 79.56 88 PHE A CA 1
ATOM 650 C C . PHE A 1 88 ? 9.758 -9.018 -4.032 1.00 79.56 88 PHE A C 1
ATOM 652 O O . PHE A 1 88 ? 10.857 -8.468 -4.027 1.00 79.56 88 PHE A O 1
ATOM 659 N N . LEU A 1 89 ? 8.949 -9.011 -2.970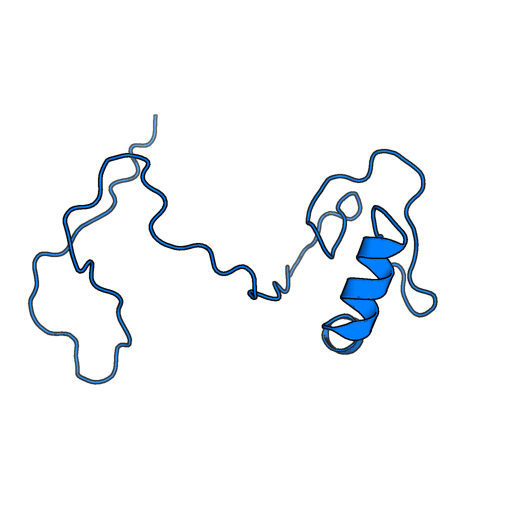 1.00 77.94 89 LEU A N 1
ATOM 660 C CA . LEU A 1 89 ? 9.292 -8.409 -1.677 1.00 77.94 89 LEU A CA 1
ATOM 661 C C . LEU A 1 89 ? 9.752 -9.447 -0.645 1.00 77.94 89 LEU A C 1
ATOM 663 O O . LEU A 1 89 ? 10.426 -9.096 0.322 1.00 77.94 89 LEU A O 1
ATOM 667 N N . CYS A 1 90 ? 9.358 -10.705 -0.823 1.00 80.81 90 CYS A N 1
ATOM 668 C CA . CYS A 1 90 ? 9.747 -11.826 0.011 1.00 80.81 90 CYS A CA 1
ATOM 669 C C . CYS A 1 90 ? 11.156 -12.259 -0.400 1.00 80.81 90 CYS A C 1
ATOM 671 O O . CYS A 1 90 ? 11.351 -12.738 -1.514 1.00 80.81 90 CYS A O 1
ATOM 673 N N . GLY A 1 91 ? 12.126 -12.031 0.489 1.00 65.00 91 GLY A N 1
ATOM 674 C CA . GLY A 1 91 ? 13.518 -12.454 0.310 1.00 65.00 91 GLY A CA 1
ATOM 675 C C . GLY A 1 91 ? 13.704 -13.958 0.429 1.00 65.00 91 GLY A C 1
ATOM 676 O O . GLY A 1 91 ? 13.014 -14.565 1.279 1.00 65.00 91 GLY A O 1
#

Organism: Phaeosphaeria nodorum (strain SN15 / ATCC MYA-4574 / FGSC 10173) (NCBI:txid321614)